Protein AF-A0AAD1TER1-F1 (afdb_monomer)

InterPro domains:
  IPR013783 Immunoglobulin-like fold [G3DSA:2.60.40.10] (16-104)
  IPR027098 Sodium channel subunit beta-1/beta-3 [PTHR10546] (24-168)
  IPR036179 Immunoglobulin-like domain superfamily [SSF48726] (24-81)

Solvent-accessible surface area (backbone atoms only — not comparable to full-atom values): 10645 Å² total; per-residue (Å²): 136,82,77,85,47,75,26,65,41,46,39,35,34,36,60,66,86,70,90,75,96,63,51,42,35,39,36,44,81,99,48,75,46,69,67,32,75,94,47,56,96,27,63,43,87,65,34,56,73,99,47,49,60,59,85,47,87,43,73,43,73,51,87,82,52,69,88,70,43,46,41,37,35,43,34,38,39,39,48,48,65,50,102,89,52,75,46,80,48,78,49,78,46,79,44,81,42,83,66,69,99,63,90,76,78,54,66,65,58,57,50,50,56,53,50,51,53,52,52,52,54,52,52,50,54,51,51,50,49,50,53,51,52,53,48,53,56,48,51,65,57,38,68,77,47,64,78,56,71,68,51,59,72,64,55,72,71,71,84,77,80,90,84,81,90,82,90,82,86,91,133

Nearest PDB structures (foldseek):
  7w9m-assembly1_B  TM=8.479E-01  e=1.776E-12  Homo sapiens
  5xsy-assembly1_B  TM=8.601E-01  e=7.547E-09  Electrophorus electricus
  7tj9-assembly1_B  TM=8.321E-01  e=4.632E-09  Homo sapiens
  4kh9-assembly2_B  TM=5.502E-01  e=1.652E+00  Legionella pneumophila subsp. pneumophila str. Philadelphia 1

Mean predicted aligned error: 14.66 Å

Structure (mmCIF, N/CA/C/O backbone):
data_AF-A0AAD1TER1-F1
#
_entry.id   AF-A0AAD1TER1-F1
#
loop_
_atom_site.group_PDB
_atom_site.id
_atom_site.type_symbol
_atom_site.label_atom_id
_atom_site.label_alt_id
_atom_site.label_comp_id
_atom_site.label_asym_id
_atom_site.label_entity_id
_atom_site.label_seq_id
_atom_site.pdbx_PDB_ins_code
_atom_site.Cartn_x
_atom_site.Cartn_y
_atom_site.Cartn_z
_atom_site.occupancy
_atom_site.B_iso_or_equiv
_atom_site.auth_seq_id
_atom_site.auth_comp_id
_atom_site.auth_asym_id
_atom_site.auth_atom_id
_atom_site.pdbx_PDB_model_num
ATOM 1 N N . MET A 1 1 ? 8.965 -4.141 33.179 1.00 30.50 1 MET A N 1
ATOM 2 C CA . MET A 1 1 ? 8.456 -5.323 32.455 1.00 30.50 1 MET A CA 1
ATOM 3 C C . MET A 1 1 ? 7.002 -4.999 32.192 1.00 30.50 1 MET A C 1
ATOM 5 O O . MET A 1 1 ? 6.191 -5.096 33.099 1.00 30.50 1 MET A O 1
ATOM 9 N N . GLU A 1 2 ? 6.762 -4.365 31.049 1.00 43.62 2 GLU A N 1
ATOM 10 C CA . GLU A 1 2 ? 5.534 -3.624 30.747 1.00 43.62 2 GLU A CA 1
ATOM 11 C C . GLU A 1 2 ? 4.525 -4.598 30.133 1.00 43.62 2 GLU A C 1
ATOM 13 O O . GLU A 1 2 ? 4.807 -5.195 29.094 1.00 43.62 2 GLU A O 1
ATOM 18 N N . SER A 1 3 ? 3.397 -4.835 30.805 1.00 37.06 3 SER A N 1
ATOM 19 C CA . SER A 1 3 ? 2.284 -5.585 30.221 1.00 37.06 3 SER A CA 1
ATOM 20 C C . SER A 1 3 ? 1.610 -4.714 29.159 1.00 37.06 3 SER A C 1
ATOM 22 O O . SER A 1 3 ? 1.328 -3.550 29.456 1.00 37.06 3 SER A O 1
ATOM 24 N N . PRO A 1 4 ? 1.334 -5.226 27.950 1.00 43.28 4 PRO A N 1
ATOM 25 C CA . PRO A 1 4 ? 0.657 -4.446 26.926 1.00 43.28 4 PRO A CA 1
ATOM 26 C C . PRO A 1 4 ? -0.771 -4.151 27.391 1.00 43.28 4 PRO A C 1
ATOM 28 O O . PRO A 1 4 ? -1.540 -5.066 27.675 1.00 43.28 4 PRO A O 1
ATOM 31 N N . GLY A 1 5 ? -1.084 -2.863 27.519 1.00 41.72 5 GLY A N 1
ATOM 32 C CA . GLY A 1 5 ? -2.439 -2.387 27.745 1.00 41.72 5 GLY A CA 1
ATOM 33 C C . GLY A 1 5 ? -3.346 -2.750 26.573 1.00 41.72 5 GLY A C 1
ATOM 34 O O . GLY A 1 5 ? -2.930 -2.738 25.413 1.00 41.72 5 GLY A O 1
ATOM 35 N N . GLU A 1 6 ? -4.582 -3.085 26.905 1.00 41.56 6 GLU A N 1
ATOM 36 C CA . GLU A 1 6 ? -5.671 -3.467 26.013 1.00 41.56 6 GLU A CA 1
ATOM 37 C C . GLU A 1 6 ? -5.939 -2.343 24.989 1.00 41.56 6 GLU A C 1
ATOM 39 O O . GLU A 1 6 ? -6.502 -1.293 25.305 1.00 41.56 6 GLU A O 1
ATOM 44 N N . CYS A 1 7 ? -5.465 -2.507 23.747 1.00 43.16 7 CYS A N 1
ATOM 45 C CA . CYS A 1 7 ? -5.599 -1.485 22.706 1.00 43.16 7 CYS A CA 1
ATOM 46 C C . CYS A 1 7 ? -6.824 -1.753 21.825 1.00 43.16 7 CYS A C 1
ATOM 48 O O . CYS A 1 7 ? -6.746 -2.394 20.779 1.00 43.16 7 CYS A O 1
ATOM 50 N N . HIS A 1 8 ? -7.961 -1.157 22.166 1.00 45.44 8 HIS A N 1
ATOM 51 C CA . HIS A 1 8 ? -9.101 -1.116 21.250 1.00 45.44 8 HIS A CA 1
ATOM 52 C C . HIS A 1 8 ? -8.782 -0.238 20.035 1.00 45.44 8 HIS A C 1
ATOM 54 O O . HIS A 1 8 ? -8.833 0.988 20.120 1.00 45.44 8 HIS A O 1
ATOM 60 N N . CYS A 1 9 ? -8.451 -0.865 18.902 1.00 48.22 9 CYS A N 1
ATOM 61 C CA . CYS A 1 9 ? -8.119 -0.179 17.655 1.00 48.22 9 CYS A CA 1
ATOM 62 C C . CYS A 1 9 ? -9.174 -0.437 16.573 1.00 48.22 9 CYS A C 1
ATOM 64 O O . CYS A 1 9 ? -8.941 -1.295 15.721 1.00 48.22 9 CYS A O 1
ATOM 66 N N . PRO A 1 10 ? -10.304 0.298 16.538 1.00 56.22 10 PRO A N 1
ATOM 67 C CA . PRO A 1 10 ? -11.250 0.181 15.438 1.00 56.22 10 PRO A CA 1
ATOM 68 C C . PRO A 1 10 ? -10.597 0.665 14.140 1.00 56.22 10 PRO A C 1
ATOM 70 O O . PRO A 1 10 ? -10.447 1.871 13.938 1.00 56.22 10 PRO A O 1
ATOM 73 N N . LEU A 1 11 ? -10.213 -0.264 13.256 1.00 57.00 11 LEU A N 1
ATOM 74 C CA . LEU A 1 11 ? -9.871 0.064 11.869 1.00 57.00 11 LEU A CA 1
ATOM 75 C C . LEU A 1 11 ? -11.157 0.452 11.157 1.00 57.00 11 LEU A C 1
ATOM 77 O O . LEU A 1 11 ? -11.994 -0.414 10.959 1.00 57.00 11 LEU A O 1
ATOM 81 N N . ILE A 1 12 ? -11.310 1.698 10.723 1.00 64.31 12 ILE A N 1
ATOM 82 C CA . ILE A 1 12 ? -12.455 2.083 9.888 1.00 64.31 12 ILE A CA 1
ATOM 83 C C . ILE A 1 12 ? -11.953 2.387 8.488 1.00 64.31 12 ILE A C 1
ATOM 85 O O . ILE A 1 12 ? -11.206 3.349 8.310 1.00 64.31 12 ILE A O 1
ATOM 89 N N . ILE A 1 13 ? -12.402 1.603 7.507 1.00 65.94 13 ILE A N 1
ATOM 90 C CA . ILE A 1 13 ? -12.144 1.845 6.083 1.00 65.94 13 ILE A CA 1
ATOM 91 C C . ILE A 1 13 ? -13.344 2.581 5.465 1.00 65.94 13 ILE A C 1
ATOM 93 O O . ILE A 1 13 ? -14.473 2.129 5.624 1.00 65.94 13 ILE A O 1
ATOM 97 N N . LYS A 1 14 ? -13.142 3.702 4.759 1.00 68.69 14 LYS A N 1
ATOM 98 C CA . LYS A 1 14 ? -14.209 4.433 4.027 1.00 68.69 14 LYS A CA 1
ATOM 99 C C . LYS A 1 14 ? -13.798 4.779 2.601 1.00 68.69 14 LYS A C 1
ATOM 101 O O . LYS A 1 14 ? -12.611 4.992 2.388 1.00 68.69 14 LYS A O 1
ATOM 106 N N . ARG A 1 15 ? -14.763 4.907 1.676 1.00 67.69 15 ARG A N 1
ATOM 107 C CA . ARG A 1 15 ? -14.548 5.356 0.286 1.00 67.69 15 ARG A CA 1
ATOM 108 C C . ARG A 1 15 ? -15.019 6.804 0.058 1.00 67.69 15 ARG A C 1
ATOM 110 O O . ARG A 1 15 ? -16.123 7.149 0.461 1.00 67.69 15 ARG A O 1
ATOM 117 N N . PHE A 1 16 ? -14.218 7.641 -0.608 1.00 60.06 16 PHE A N 1
ATOM 118 C CA . PHE A 1 16 ? -14.592 9.009 -1.035 1.00 60.06 16 PHE A CA 1
ATOM 119 C C . PHE A 1 16 ? -15.228 8.983 -2.452 1.00 60.06 16 PHE A C 1
ATOM 121 O O . PHE A 1 16 ? -14.752 8.191 -3.267 1.00 60.06 16 PHE A O 1
ATOM 128 N N . PRO A 1 17 ? -16.272 9.776 -2.806 1.00 53.59 17 PRO A N 1
ATOM 129 C CA . PRO A 1 17 ? -16.895 10.891 -2.089 1.00 53.59 17 PRO A CA 1
ATOM 130 C C . PRO A 1 17 ? -18.273 10.547 -1.477 1.00 53.59 17 PRO A C 1
ATOM 132 O O . PRO A 1 17 ? -19.123 11.428 -1.382 1.00 53.59 17 PRO A O 1
ATOM 135 N N . GLU A 1 18 ? -18.552 9.294 -1.099 1.00 58.97 18 GLU A N 1
ATOM 136 C CA . GLU A 1 18 ? -19.845 8.939 -0.484 1.00 58.97 18 GLU A CA 1
ATOM 137 C C . GLU A 1 18 ? -19.946 9.540 0.939 1.00 58.97 18 GLU A C 1
ATOM 139 O O . GLU A 1 18 ? -19.202 9.118 1.830 1.00 58.97 18 GLU A O 1
ATOM 144 N N . PRO A 1 19 ? -20.830 10.533 1.201 1.00 54.88 19 PRO A N 1
ATOM 145 C CA . PRO A 1 19 ? -20.771 11.300 2.446 1.00 54.88 19 PRO A CA 1
ATOM 146 C C . PRO A 1 19 ? -21.537 10.679 3.627 1.00 54.88 19 PRO A C 1
ATOM 148 O O . PRO A 1 19 ? -21.506 11.257 4.712 1.00 54.88 19 PRO A O 1
ATOM 151 N N . TRP A 1 20 ? -22.214 9.529 3.483 1.00 47.59 20 TRP A N 1
ATOM 152 C CA . TRP A 1 20 ? -23.150 9.056 4.516 1.00 47.59 20 TRP A CA 1
ATOM 153 C C . TRP A 1 20 ? -23.064 7.547 4.834 1.00 47.59 20 TRP A C 1
ATOM 155 O O . TRP A 1 20 ? -23.400 6.697 4.022 1.00 47.59 20 TRP A O 1
ATOM 165 N N . LEU A 1 21 ? -22.690 7.273 6.096 1.00 47.94 21 LEU A N 1
ATOM 166 C CA . LEU A 1 21 ? -23.208 6.213 6.987 1.00 47.94 21 LEU A CA 1
ATOM 167 C C . LEU A 1 21 ? -22.820 4.730 6.803 1.00 47.94 21 LEU A C 1
ATOM 169 O O . LEU A 1 21 ? -23.517 3.862 7.315 1.00 47.94 21 LEU A O 1
ATOM 173 N N . GLY A 1 22 ? -21.652 4.414 6.244 1.00 61.97 22 GLY A N 1
ATOM 174 C CA . GLY A 1 22 ? -21.072 3.072 6.398 1.00 61.97 22 GLY A CA 1
ATOM 175 C C . GLY A 1 22 ? -19.554 3.107 6.508 1.00 61.97 22 GLY A C 1
ATOM 176 O O . GLY A 1 22 ? -18.886 3.697 5.663 1.00 61.97 22 GLY A O 1
ATOM 177 N N . GLY A 1 23 ? -18.978 2.509 7.555 1.00 72.88 23 GLY A N 1
ATOM 178 C CA . GLY A 1 23 ? -17.634 1.943 7.401 1.00 72.88 23 GLY A CA 1
ATOM 179 C C . GLY A 1 23 ? -17.715 0.783 6.403 1.00 72.88 23 GLY A C 1
ATOM 180 O O . GLY A 1 23 ? -18.789 0.241 6.198 1.00 72.88 23 GLY A O 1
ATOM 181 N N . ILE A 1 24 ? -16.618 0.420 5.752 1.00 80.31 24 ILE A N 1
ATOM 182 C CA . ILE A 1 24 ? -16.528 -0.777 4.898 1.00 80.31 24 ILE A CA 1
ATOM 183 C C . ILE A 1 24 ? -16.160 -1.985 5.761 1.00 80.31 24 ILE A C 1
ATOM 185 O O . ILE A 1 24 ? -16.690 -3.081 5.596 1.00 80.31 24 ILE A O 1
ATOM 189 N N . TYR A 1 25 ? -15.254 -1.748 6.702 1.00 84.81 25 TYR A N 1
ATOM 190 C CA . TYR A 1 25 ? -14.663 -2.738 7.579 1.00 84.81 25 TYR A CA 1
ATOM 191 C C . TYR A 1 25 ? -14.427 -2.097 8.940 1.00 84.81 25 TYR A C 1
ATOM 193 O O . TYR A 1 25 ? -13.980 -0.943 8.980 1.00 84.81 25 TYR A O 1
ATOM 201 N N . ILE A 1 26 ? -14.752 -2.832 10.001 1.00 85.25 26 ILE A N 1
ATOM 202 C CA . ILE A 1 26 ? -14.428 -2.524 11.391 1.00 85.25 26 ILE A CA 1
ATOM 203 C C . ILE A 1 26 ? -13.702 -3.730 11.972 1.00 85.25 26 ILE A C 1
ATOM 205 O O . ILE A 1 26 ? -14.206 -4.842 11.914 1.00 85.25 26 ILE A O 1
ATOM 209 N N . TYR A 1 27 ? -12.521 -3.510 12.539 1.00 83.56 27 TYR A N 1
ATOM 210 C CA . TYR A 1 27 ? -11.802 -4.544 13.281 1.00 83.56 27 TYR A CA 1
ATOM 211 C C . TYR A 1 27 ? -11.710 -4.153 14.746 1.00 83.56 27 TYR A C 1
ATOM 213 O O . TYR A 1 27 ? -11.195 -3.080 15.047 1.00 83.56 27 TYR A O 1
ATOM 221 N N . ASN A 1 28 ? -12.194 -5.005 15.642 1.00 80.38 28 ASN A N 1
ATOM 222 C CA . ASN A 1 28 ? -12.071 -4.832 17.082 1.00 80.38 28 ASN A CA 1
ATOM 223 C C . ASN A 1 28 ? -11.732 -6.187 17.694 1.00 80.38 28 ASN A C 1
ATOM 225 O O . ASN A 1 28 ? -12.615 -7.030 17.817 1.00 80.38 28 ASN A O 1
ATOM 229 N N . TYR A 1 29 ? -10.461 -6.403 18.047 1.00 77.25 29 TYR A N 1
ATOM 230 C CA . TYR A 1 29 ? -9.992 -7.696 18.542 1.00 77.25 29 TYR A CA 1
ATOM 231 C C . TYR A 1 29 ? -10.928 -8.253 19.634 1.00 77.25 29 TYR A C 1
ATOM 233 O O . TYR A 1 29 ? -11.260 -7.523 20.568 1.00 77.25 29 TYR A O 1
ATOM 241 N N . PRO A 1 30 ? -11.368 -9.522 19.536 1.00 75.38 30 PRO A N 1
ATOM 242 C CA . PRO A 1 30 ? -11.005 -10.542 18.541 1.00 75.38 30 PRO A CA 1
ATOM 243 C C . PRO A 1 30 ? -11.940 -10.626 17.314 1.00 75.38 30 PRO A C 1
ATOM 245 O O . PRO A 1 30 ? -11.857 -11.591 16.558 1.00 75.38 30 PRO A O 1
ATOM 248 N N . GLN A 1 31 ? -12.856 -9.677 17.133 1.00 81.88 31 GLN A N 1
ATOM 249 C CA . GLN A 1 31 ? -13.921 -9.709 16.126 1.00 81.88 31 GLN A CA 1
ATOM 250 C C . GLN A 1 31 ? -13.662 -8.756 14.948 1.00 81.88 31 GLN A C 1
ATOM 252 O O . GLN A 1 31 ? -13.062 -7.686 15.083 1.00 81.88 31 GLN A O 1
ATOM 257 N N . ASP A 1 32 ? -14.158 -9.140 13.776 1.00 84.94 32 ASP A N 1
ATOM 258 C CA . ASP A 1 32 ? -14.156 -8.330 12.566 1.00 84.94 32 ASP A CA 1
ATOM 259 C C . ASP A 1 32 ? -15.560 -8.233 11.962 1.00 84.94 32 ASP A C 1
ATOM 261 O O . ASP A 1 32 ? -16.263 -9.227 11.806 1.00 84.94 32 ASP A O 1
ATOM 265 N N . ASP A 1 33 ? -15.957 -7.015 11.600 1.00 85.06 33 ASP A N 1
ATOM 266 C CA . ASP A 1 33 ? -17.258 -6.714 11.019 1.00 85.06 33 ASP A CA 1
ATOM 267 C C . ASP A 1 33 ? -17.088 -6.092 9.632 1.00 85.06 33 ASP A C 1
ATOM 269 O O . ASP A 1 33 ? -16.528 -5.003 9.455 1.00 85.06 33 ASP A O 1
ATOM 273 N N . ILE A 1 34 ? -17.627 -6.777 8.623 1.00 85.88 34 ILE A N 1
ATOM 274 C CA . ILE A 1 34 ? -17.731 -6.258 7.258 1.00 85.88 34 ILE A CA 1
ATOM 275 C C . ILE A 1 34 ? -19.117 -5.641 7.092 1.00 85.88 34 ILE A C 1
ATOM 277 O O . ILE A 1 34 ? -20.129 -6.340 7.054 1.00 85.88 34 ILE A O 1
ATOM 281 N N . LEU A 1 35 ? -19.146 -4.319 6.978 1.00 84.00 35 LEU A N 1
ATOM 282 C CA . LEU A 1 35 ? -20.375 -3.531 6.917 1.00 84.00 35 LEU A CA 1
ATOM 283 C C . LEU A 1 35 ? -20.891 -3.346 5.482 1.00 84.00 35 LEU A C 1
ATOM 285 O O . LEU A 1 35 ? -22.090 -3.183 5.274 1.00 84.00 35 LEU A O 1
ATOM 289 N N . ASP A 1 36 ? -19.998 -3.366 4.491 1.00 82.88 36 ASP A N 1
ATOM 290 C CA . ASP A 1 36 ? -20.352 -3.198 3.079 1.00 82.88 36 ASP A CA 1
ATOM 291 C C . ASP A 1 36 ? -20.501 -4.563 2.389 1.00 82.88 36 ASP A C 1
ATOM 293 O O . ASP A 1 36 ? -19.560 -5.359 2.310 1.00 82.88 36 ASP A O 1
ATOM 297 N N . GLU A 1 37 ? -21.688 -4.823 1.840 1.00 84.50 37 GLU A N 1
ATOM 298 C CA . GLU A 1 37 ? -22.022 -6.078 1.162 1.00 84.50 37 GLU A CA 1
ATOM 299 C C . GLU A 1 37 ? -21.115 -6.367 -0.046 1.00 84.50 37 GLU A C 1
ATOM 301 O O . GLU A 1 37 ? -20.803 -7.528 -0.318 1.00 84.50 37 GLU A O 1
ATOM 306 N N . ARG A 1 38 ? -20.587 -5.331 -0.716 1.00 81.69 38 ARG A N 1
ATOM 307 C CA . ARG A 1 38 ? -19.651 -5.479 -1.851 1.00 81.69 38 ARG A CA 1
ATOM 308 C C . ARG A 1 38 ? -18.348 -6.175 -1.457 1.00 81.69 38 ARG A C 1
ATOM 310 O O . ARG A 1 38 ? -17.681 -6.773 -2.303 1.00 81.69 38 ARG A O 1
ATOM 317 N N . PHE A 1 39 ? -17.985 -6.072 -0.183 1.00 83.19 39 PHE A N 1
ATOM 318 C CA . PHE A 1 39 ? -16.744 -6.591 0.378 1.00 83.19 39 PHE A CA 1
ATOM 319 C C . PHE A 1 39 ? -16.950 -7.836 1.250 1.00 83.19 39 PHE A C 1
ATOM 321 O O . PHE A 1 39 ? -15.973 -8.437 1.716 1.00 83.19 39 PHE A O 1
ATOM 328 N N . LYS A 1 40 ? -18.203 -8.260 1.446 1.00 86.00 40 LYS A N 1
ATOM 329 C CA . LYS A 1 40 ? -18.557 -9.429 2.250 1.00 86.00 40 LYS A CA 1
ATOM 330 C C . LYS A 1 40 ? -17.932 -10.698 1.665 1.00 86.00 40 LYS A C 1
ATOM 332 O O . LYS A 1 40 ? -18.076 -10.991 0.480 1.00 86.00 40 LYS A O 1
ATOM 337 N N . GLY A 1 41 ? -17.200 -11.435 2.502 1.00 86.06 41 GLY A N 1
ATOM 338 C CA . GLY A 1 41 ? -16.482 -12.650 2.099 1.00 86.06 41 GLY A CA 1
ATOM 339 C C . GLY A 1 41 ? -15.256 -12.414 1.207 1.00 86.06 41 GLY A C 1
ATOM 340 O O . GLY A 1 41 ? -14.727 -13.374 0.654 1.00 86.06 41 GLY A O 1
ATOM 341 N N . ARG A 1 42 ? -14.810 -11.159 1.042 1.00 88.62 42 ARG A N 1
ATOM 342 C CA . ARG A 1 42 ? -13.616 -10.809 0.253 1.00 88.62 42 ARG A CA 1
ATOM 343 C C . ARG A 1 42 ? -12.507 -10.184 1.083 1.00 88.62 42 ARG A C 1
ATOM 345 O O . ARG A 1 42 ? -11.338 -10.360 0.741 1.00 88.62 42 ARG A O 1
ATOM 352 N N . LEU A 1 43 ? -12.866 -9.440 2.126 1.00 88.31 43 LEU A N 1
ATOM 353 C CA . LEU A 1 43 ? -11.911 -8.846 3.055 1.00 88.31 43 LEU A CA 1
ATOM 354 C C . LEU A 1 43 ? -11.418 -9.885 4.054 1.00 88.31 43 LEU A C 1
ATOM 356 O O . LEU A 1 43 ? -12.210 -10.648 4.599 1.00 88.31 43 LEU A O 1
ATOM 360 N N . VAL A 1 44 ? -10.109 -9.889 4.286 1.00 88.38 44 VAL A N 1
ATOM 361 C CA . VAL A 1 44 ? -9.452 -10.762 5.259 1.00 88.38 44 VAL A CA 1
ATOM 362 C C . VAL A 1 44 ? -8.445 -9.949 6.062 1.00 88.38 44 VAL A C 1
ATOM 364 O O . VAL A 1 44 ? -7.635 -9.214 5.493 1.00 88.38 44 VAL A O 1
ATOM 367 N N . TRP A 1 45 ? -8.465 -10.102 7.383 1.00 86.88 45 TRP A N 1
ATOM 368 C CA . TRP A 1 45 ? -7.482 -9.489 8.272 1.00 86.88 45 TRP A CA 1
ATOM 369 C C . TRP A 1 45 ? -6.076 -10.085 8.086 1.00 86.88 45 TRP A C 1
ATOM 371 O O . TRP A 1 45 ? -5.884 -11.306 8.149 1.00 86.88 45 TRP A O 1
ATOM 381 N N . ASN A 1 46 ? -5.076 -9.219 7.898 1.00 88.44 46 ASN A N 1
ATOM 382 C CA . ASN A 1 46 ? -3.665 -9.602 7.765 1.00 88.44 46 ASN A CA 1
ATOM 383 C C . ASN A 1 46 ? -2.722 -8.870 8.737 1.00 88.44 46 ASN A C 1
ATOM 385 O O . ASN A 1 46 ? -1.524 -9.130 8.723 1.00 88.44 46 ASN A O 1
ATOM 389 N N . GLY A 1 47 ? -3.248 -7.978 9.579 1.00 84.19 47 GLY A N 1
ATOM 390 C CA . GLY A 1 47 ? -2.460 -7.281 10.593 1.00 84.19 47 GLY A CA 1
ATOM 391 C C . GLY A 1 47 ? -2.071 -8.169 11.778 1.00 84.19 47 GLY A C 1
ATOM 392 O O . GLY A 1 47 ? -2.113 -9.402 11.705 1.00 84.19 47 GLY A O 1
ATOM 393 N N . SER A 1 48 ? -1.724 -7.533 12.901 1.00 83.25 48 SER A N 1
ATOM 394 C CA . SER A 1 48 ? -1.345 -8.241 14.131 1.00 83.25 48 SER A CA 1
ATOM 395 C C . SER A 1 48 ? -2.422 -9.246 14.552 1.00 83.25 48 SER A C 1
ATOM 397 O O . SER A 1 48 ? -3.617 -8.935 14.546 1.00 83.25 48 SER A O 1
ATOM 399 N N . ARG A 1 49 ? -2.003 -10.467 14.897 1.00 79.31 49 ARG A N 1
ATOM 400 C CA . ARG A 1 49 ? -2.890 -11.567 15.298 1.00 79.31 49 ARG A CA 1
ATOM 401 C C . ARG A 1 49 ? -2.686 -11.888 16.770 1.00 79.31 49 ARG A C 1
ATOM 403 O O . ARG A 1 49 ? -1.557 -11.875 17.246 1.00 79.31 49 ARG A O 1
ATOM 410 N N . ASN A 1 50 ? -3.770 -12.274 17.441 1.00 78.38 50 ASN A N 1
ATOM 411 C CA . ASN A 1 50 ? -3.760 -12.779 18.819 1.00 78.38 50 ASN A CA 1
ATOM 412 C C . ASN A 1 50 ? -3.211 -11.783 19.858 1.00 78.38 50 ASN A C 1
ATOM 414 O O . ASN A 1 50 ? -2.697 -12.199 20.893 1.00 78.38 50 ASN A O 1
ATOM 418 N N . THR A 1 51 ? -3.303 -10.480 19.581 1.00 77.19 51 THR A N 1
ATOM 419 C CA . THR A 1 51 ? -2.912 -9.417 20.507 1.00 77.19 51 THR A CA 1
ATOM 420 C C . THR A 1 51 ? -3.962 -8.317 20.507 1.00 77.19 51 THR A C 1
ATOM 422 O O . THR A 1 51 ? -4.465 -7.931 19.452 1.00 77.19 51 THR A O 1
ATOM 425 N N . GLU A 1 52 ? -4.256 -7.787 21.691 1.00 73.62 52 GLU A N 1
ATOM 426 C CA . GLU A 1 52 ? -5.046 -6.561 21.830 1.00 73.62 52 GLU A CA 1
ATOM 427 C C . GLU A 1 52 ? -4.245 -5.353 21.337 1.00 73.62 52 GLU A C 1
ATOM 429 O O . GLU A 1 52 ? -4.798 -4.476 20.687 1.00 73.62 52 GLU A O 1
ATOM 434 N N . ASP A 1 53 ? -2.921 -5.332 21.537 1.00 76.75 53 ASP A N 1
ATOM 435 C CA . ASP A 1 53 ? -2.053 -4.321 20.927 1.00 76.75 53 ASP A CA 1
ATOM 436 C C . ASP A 1 53 ? -1.829 -4.581 19.427 1.00 76.75 53 ASP A C 1
ATOM 438 O O . ASP A 1 53 ? -0.978 -5.377 19.017 1.00 76.75 53 ASP A O 1
ATOM 442 N N . ILE A 1 54 ? -2.626 -3.914 18.589 1.00 75.69 54 ILE A N 1
ATOM 443 C CA . ILE A 1 54 ? -2.620 -4.067 17.127 1.00 75.69 54 ILE A CA 1
ATOM 444 C C . ILE A 1 54 ? -1.660 -3.060 16.487 1.00 75.69 54 ILE A C 1
ATOM 446 O O . ILE A 1 54 ? -2.052 -1.960 16.099 1.00 75.69 54 ILE A O 1
ATOM 450 N N . GLN A 1 55 ? -0.370 -3.371 16.389 1.00 81.94 55 GLN A N 1
ATOM 451 C CA . GLN A 1 55 ? 0.620 -2.436 15.819 1.00 81.94 55 GLN A CA 1
ATOM 452 C C . GLN A 1 55 ? 0.593 -2.375 14.287 1.00 81.94 55 GLN A C 1
ATOM 454 O O . GLN A 1 55 ? 0.676 -1.286 13.721 1.00 81.94 55 GLN A O 1
ATOM 459 N N . ASP A 1 56 ? 0.414 -3.522 13.631 1.00 83.31 56 ASP A N 1
ATOM 460 C CA . ASP A 1 56 ? 0.188 -3.605 12.189 1.00 83.31 56 ASP A CA 1
ATOM 461 C C . ASP A 1 56 ? -1.303 -3.776 11.890 1.00 83.31 56 ASP A C 1
ATOM 463 O O . ASP A 1 56 ? -1.975 -4.649 12.446 1.00 83.31 56 ASP A O 1
ATOM 467 N N . MET A 1 57 ? -1.804 -2.935 10.993 1.00 80.00 57 MET A N 1
ATOM 468 C CA . MET A 1 57 ? -3.201 -2.858 10.607 1.00 80.00 57 MET A CA 1
ATOM 469 C C . MET A 1 57 ? -3.295 -2.954 9.088 1.00 80.00 57 MET A C 1
ATOM 471 O O . MET A 1 57 ? -3.332 -1.950 8.375 1.00 80.00 57 MET A O 1
ATOM 475 N N . SER A 1 58 ? -3.319 -4.193 8.603 1.00 84.94 58 SER A N 1
ATOM 476 C CA . SER A 1 58 ? -3.391 -4.515 7.183 1.00 84.94 58 SER A CA 1
ATOM 477 C C . SER A 1 58 ? -4.578 -5.435 6.883 1.00 84.94 58 SER A C 1
ATOM 479 O O . SER A 1 58 ? -4.950 -6.307 7.671 1.00 84.94 58 SER A O 1
ATOM 481 N N . VAL A 1 59 ? -5.208 -5.213 5.728 1.00 87.19 59 VAL A N 1
ATOM 482 C CA . VAL A 1 59 ? -6.372 -5.972 5.254 1.00 87.19 59 VAL A CA 1
ATOM 483 C C . VAL A 1 59 ? -6.128 -6.377 3.809 1.00 87.19 59 VAL A C 1
ATOM 485 O O . VAL A 1 59 ? -5.626 -5.587 3.009 1.00 87.19 59 VAL A O 1
ATOM 488 N N . ILE A 1 60 ? -6.492 -7.609 3.475 1.00 89.44 60 ILE A N 1
ATOM 489 C CA . ILE A 1 60 ? -6.367 -8.175 2.136 1.00 89.44 60 ILE A CA 1
ATOM 490 C C . ILE A 1 60 ? -7.745 -8.194 1.483 1.00 89.44 60 ILE A C 1
ATOM 492 O O . ILE A 1 60 ? -8.710 -8.677 2.069 1.00 89.44 60 ILE A O 1
ATOM 496 N N . ILE A 1 61 ? -7.826 -7.703 0.246 1.00 90.19 61 ILE A N 1
ATOM 497 C CA . ILE A 1 61 ? -9.009 -7.842 -0.608 1.00 90.19 61 ILE A CA 1
ATOM 498 C C . ILE A 1 61 ? -8.760 -9.013 -1.559 1.00 90.19 61 ILE A C 1
ATOM 500 O O . ILE A 1 61 ? -7.900 -8.938 -2.437 1.00 90.19 61 ILE A O 1
ATOM 504 N N . THR A 1 62 ? -9.520 -10.092 -1.405 1.00 91.56 62 THR A N 1
ATOM 505 C CA . THR A 1 62 ? -9.500 -11.234 -2.327 1.00 91.56 62 THR A CA 1
ATOM 506 C C . THR A 1 62 ? -10.448 -11.004 -3.504 1.00 91.56 62 THR A C 1
ATOM 508 O O . THR A 1 62 ? -11.458 -10.310 -3.382 1.00 91.56 62 THR A O 1
ATOM 511 N N . ASN A 1 63 ? -10.113 -11.580 -4.665 1.00 91.00 63 ASN A N 1
ATOM 512 C CA . ASN A 1 63 ? -10.889 -11.449 -5.905 1.00 91.00 63 ASN A CA 1
ATOM 513 C C . ASN A 1 63 ? -11.175 -9.975 -6.275 1.00 91.00 63 ASN A C 1
ATOM 515 O O . ASN A 1 63 ? -12.311 -9.491 -6.246 1.00 91.00 63 ASN A O 1
ATOM 519 N N . VAL A 1 64 ? -10.100 -9.232 -6.557 1.00 89.69 64 VAL A N 1
ATOM 520 C CA . VAL A 1 64 ? -10.168 -7.796 -6.850 1.00 89.69 64 VAL A CA 1
ATOM 521 C C . VAL A 1 64 ? -10.839 -7.556 -8.207 1.00 89.69 64 VAL A C 1
ATOM 523 O O . VAL A 1 64 ? -10.433 -8.122 -9.216 1.00 89.69 64 VAL A O 1
ATOM 526 N N . SER A 1 65 ? -11.842 -6.675 -8.232 1.00 89.50 65 SER A N 1
ATOM 527 C CA . SER A 1 65 ? -12.533 -6.210 -9.437 1.00 89.50 65 SER A CA 1
ATOM 528 C C . SER A 1 65 ? -12.308 -4.713 -9.639 1.00 89.50 65 SER A C 1
ATOM 530 O O . SER A 1 65 ? -11.968 -3.996 -8.695 1.00 89.50 65 SER A O 1
ATOM 532 N N . TYR A 1 66 ? -12.553 -4.216 -10.853 1.00 88.62 66 TYR A N 1
ATOM 533 C CA . TYR A 1 66 ? -12.475 -2.789 -11.155 1.00 88.62 66 TYR A CA 1
ATOM 534 C C . TYR A 1 66 ? -13.362 -1.952 -10.241 1.00 88.62 66 TYR A C 1
ATOM 536 O O . TYR A 1 66 ? -12.964 -0.853 -9.901 1.00 88.62 66 TYR A O 1
ATOM 544 N N . SER A 1 67 ? -14.498 -2.451 -9.751 1.00 84.88 67 SER A N 1
ATOM 545 C CA . SER A 1 67 ? -15.361 -1.711 -8.810 1.00 84.88 67 SER A CA 1
ATOM 546 C C . SER A 1 67 ? -14.697 -1.388 -7.462 1.00 84.88 67 SER A C 1
ATOM 548 O O . SER A 1 67 ? -15.225 -0.583 -6.689 1.00 84.88 67 SER A O 1
ATOM 550 N N . HIS A 1 68 ? -13.547 -1.998 -7.160 1.00 84.38 68 HIS A N 1
ATOM 551 C CA . HIS A 1 68 ? -12.776 -1.731 -5.951 1.00 84.38 68 HIS A CA 1
ATOM 552 C C . HIS A 1 68 ? -11.826 -0.528 -6.081 1.00 84.38 68 HIS A C 1
ATOM 554 O O . HIS A 1 68 ? -11.226 -0.149 -5.079 1.00 84.38 68 HIS A O 1
ATOM 560 N N . HIS A 1 69 ? -11.688 0.097 -7.255 1.00 86.81 69 HIS A N 1
ATOM 561 C CA . HIS A 1 69 ? -10.908 1.333 -7.378 1.00 86.81 69 HIS A CA 1
ATOM 562 C C . HIS A 1 69 ? -11.523 2.468 -6.539 1.00 86.81 69 HIS A C 1
ATOM 564 O O . HIS A 1 69 ? -12.745 2.530 -6.367 1.00 86.81 69 HIS A O 1
ATOM 570 N N . GLY A 1 70 ? -10.682 3.355 -6.011 1.00 85.62 70 GLY A N 1
ATOM 571 C CA . GLY A 1 70 ? -11.118 4.544 -5.281 1.00 85.62 70 GLY A CA 1
ATOM 572 C C . GLY A 1 70 ? -10.173 4.960 -4.158 1.00 85.62 70 GLY A C 1
ATOM 573 O O . GLY A 1 70 ? -9.147 4.328 -3.907 1.00 85.62 70 GLY A O 1
ATOM 574 N N . ASP A 1 71 ? -10.554 6.031 -3.469 1.00 85.31 71 ASP A N 1
ATOM 575 C CA . ASP A 1 71 ? -9.841 6.554 -2.307 1.00 85.31 71 ASP A CA 1
ATOM 576 C C . ASP A 1 71 ? -10.357 5.923 -1.024 1.00 85.31 71 ASP A C 1
ATOM 578 O O . ASP A 1 71 ? -11.538 6.045 -0.700 1.00 85.31 71 ASP A O 1
ATOM 582 N N . TYR A 1 72 ? -9.458 5.290 -0.284 1.00 84.88 72 TYR A N 1
ATOM 583 C CA . TYR A 1 72 ? -9.714 4.646 0.988 1.00 84.88 72 TYR A CA 1
ATOM 584 C C . TYR A 1 72 ? -9.144 5.470 2.136 1.00 84.88 72 TYR A C 1
ATOM 586 O O . TYR A 1 72 ? -8.026 5.979 2.076 1.00 84.88 72 TYR A O 1
ATOM 594 N N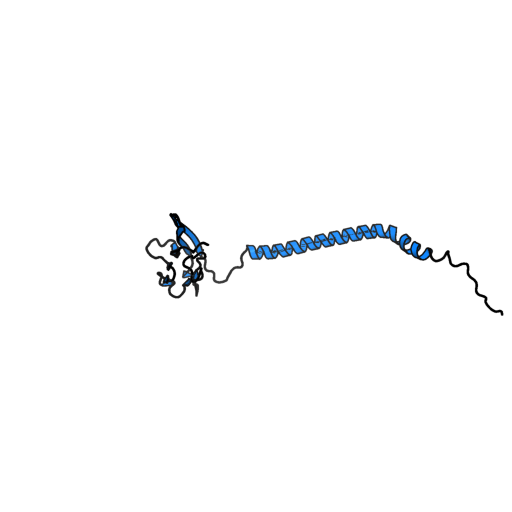 . ILE A 1 73 ? -9.903 5.570 3.219 1.00 84.00 73 ILE A N 1
ATOM 595 C CA . ILE A 1 73 ? -9.457 6.214 4.453 1.00 84.00 73 ILE A CA 1
ATOM 596 C C . ILE A 1 73 ? -9.422 5.160 5.536 1.00 84.00 73 ILE A C 1
ATOM 598 O O . ILE A 1 73 ? -10.460 4.581 5.832 1.00 84.00 73 ILE A O 1
ATOM 602 N N . CYS A 1 74 ? -8.252 4.958 6.129 1.00 84.50 74 CYS A N 1
ATOM 603 C CA . CYS A 1 74 ? -8.055 4.167 7.331 1.00 84.50 74 CYS A CA 1
ATOM 604 C C . CYS A 1 74 ? -8.037 5.115 8.533 1.00 84.50 74 CYS A C 1
ATOM 606 O O . CYS A 1 74 ? -7.213 6.033 8.594 1.00 84.50 74 CYS A O 1
ATOM 608 N N . LYS A 1 75 ? -8.956 4.916 9.478 1.00 83.69 75 LYS A N 1
ATOM 609 C CA . LYS A 1 75 ? -8.922 5.588 10.780 1.00 83.69 75 LYS A CA 1
ATOM 610 C C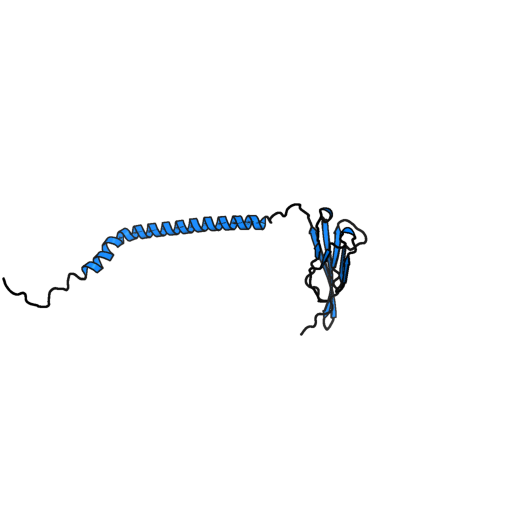 . LYS A 1 75 ? -8.561 4.580 11.850 1.00 83.69 75 LYS A C 1
ATOM 612 O O . LYS A 1 75 ? -9.174 3.520 11.903 1.00 83.69 75 LYS A O 1
ATOM 617 N N . VAL A 1 76 ? -7.610 4.960 12.690 1.00 83.38 76 VAL A N 1
ATOM 618 C CA . VAL A 1 76 ? -7.167 4.200 13.853 1.00 83.38 76 VAL A CA 1
ATOM 619 C C . VAL A 1 76 ? -7.386 5.074 15.071 1.00 83.38 76 VAL A C 1
ATOM 621 O O . VAL A 1 76 ? -6.890 6.199 15.125 1.00 83.38 76 VAL A O 1
ATOM 624 N N . ASN A 1 77 ? -8.135 4.567 16.036 1.00 83.12 77 ASN A N 1
ATOM 625 C CA . ASN A 1 77 ? -8.262 5.179 17.350 1.00 83.12 77 ASN A CA 1
ATOM 626 C C . ASN A 1 77 ? -7.549 4.261 18.339 1.00 83.12 77 ASN A C 1
ATOM 628 O O . ASN A 1 77 ? -7.871 3.083 18.353 1.00 83.12 77 ASN A O 1
ATOM 632 N N . ARG A 1 78 ? -6.567 4.746 19.097 1.00 80.56 78 ARG A N 1
ATOM 633 C CA . ARG A 1 78 ? -5.866 3.940 20.107 1.00 80.56 78 ARG A CA 1
ATOM 634 C C . ARG A 1 78 ? -5.938 4.655 21.441 1.00 80.56 78 ARG A C 1
ATOM 636 O O . ARG A 1 78 ? -5.713 5.863 21.505 1.00 80.56 78 ARG A O 1
ATOM 643 N N . THR A 1 79 ? -6.172 3.897 22.498 1.00 82.50 79 THR A N 1
ATOM 644 C CA . THR A 1 79 ? -6.009 4.373 23.870 1.00 82.50 79 THR A CA 1
ATOM 645 C C . THR A 1 79 ? -4.777 3.699 24.450 1.00 82.50 79 THR A C 1
ATOM 647 O O . THR A 1 79 ? -4.707 2.478 24.513 1.00 82.50 79 THR A O 1
ATOM 650 N N . LEU A 1 80 ? -3.783 4.501 24.811 1.00 82.06 80 LEU A N 1
ATOM 651 C CA . LEU A 1 80 ? -2.556 4.062 25.457 1.00 82.06 80 LEU A CA 1
ATOM 652 C C . LEU A 1 80 ? -2.738 4.223 26.964 1.00 82.06 80 LEU A C 1
ATOM 654 O O . LEU A 1 80 ? -2.847 5.342 27.467 1.00 82.06 80 LEU A O 1
ATOM 658 N N . THR A 1 81 ? -2.792 3.106 27.676 1.00 82.00 81 THR A N 1
ATOM 659 C CA . THR A 1 81 ? -2.901 3.078 29.135 1.00 82.00 81 THR A CA 1
ATOM 660 C C . THR A 1 81 ? -1.500 3.034 29.743 1.00 82.00 81 THR A C 1
ATOM 662 O O . THR A 1 81 ? -0.809 2.020 29.638 1.00 82.00 81 THR A O 1
ATOM 665 N N . PHE A 1 82 ? -1.072 4.121 30.381 1.00 82.06 82 PHE A N 1
ATOM 666 C CA . PHE A 1 82 ? 0.140 4.148 31.201 1.00 82.06 82 PHE A CA 1
ATOM 667 C C . PHE A 1 82 ? -0.235 4.014 32.681 1.00 82.06 82 PHE A C 1
ATOM 669 O O . PHE A 1 82 ? -1.356 4.320 33.078 1.00 82.06 82 PHE A O 1
ATOM 676 N N . ASN A 1 83 ? 0.723 3.637 33.534 1.00 83.81 83 ASN A N 1
ATOM 677 C CA . ASN A 1 83 ? 0.480 3.443 34.974 1.00 83.81 83 ASN A CA 1
ATOM 678 C C . ASN A 1 83 ? -0.117 4.671 35.693 1.00 83.81 83 ASN A C 1
ATOM 680 O O . ASN A 1 83 ? -0.710 4.527 36.756 1.00 83.81 83 ASN A O 1
ATOM 684 N N . SER A 1 84 ? 0.086 5.880 35.159 1.00 85.75 84 SER A N 1
ATOM 685 C CA . SER A 1 84 ? -0.328 7.139 35.790 1.00 85.75 84 SER A CA 1
ATOM 686 C C . SER A 1 84 ? -1.407 7.912 35.031 1.00 85.75 84 SER A C 1
ATOM 688 O O . SER A 1 84 ? -1.978 8.840 35.599 1.00 85.75 84 SER A O 1
ATOM 690 N N . HIS A 1 85 ? -1.661 7.588 33.763 1.00 83.56 85 HIS A N 1
ATOM 691 C CA . HIS A 1 85 ? -2.609 8.309 32.915 1.00 83.56 85 HIS A CA 1
ATOM 692 C C . HIS A 1 85 ? -2.944 7.513 31.653 1.00 83.56 85 HIS A C 1
ATOM 694 O O . HIS A 1 85 ? -2.159 6.690 31.185 1.00 83.56 85 HIS A O 1
ATOM 700 N N . GLU A 1 86 ? -4.093 7.820 31.065 1.00 86.38 86 GLU A N 1
ATOM 701 C CA . GLU A 1 86 ? -4.507 7.295 29.769 1.00 86.38 86 GLU A CA 1
ATOM 702 C C . GLU A 1 86 ? -4.374 8.378 28.700 1.00 86.38 86 GLU A C 1
ATOM 704 O O . GLU A 1 86 ? -4.712 9.543 28.928 1.00 86.38 86 GLU A O 1
ATOM 709 N N . TYR A 1 87 ? -3.882 7.998 27.523 1.00 84.38 87 TYR A N 1
ATOM 710 C CA . TYR A 1 87 ? -3.738 8.895 26.384 1.00 84.38 87 TYR A CA 1
ATOM 711 C C . TYR A 1 87 ? -4.456 8.334 25.161 1.00 84.38 87 TYR A C 1
ATOM 713 O O . TYR A 1 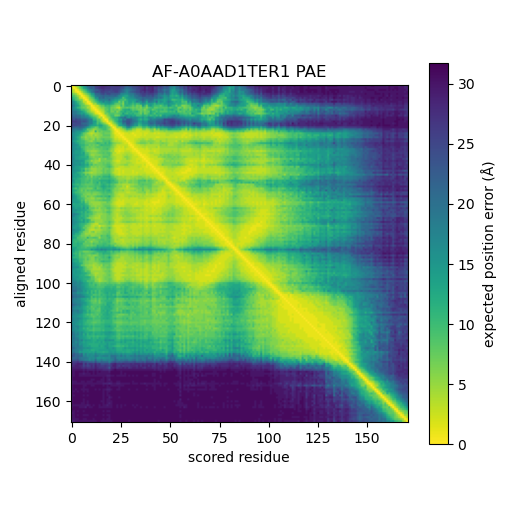87 ? -4.130 7.252 24.679 1.00 84.38 87 TYR A O 1
ATOM 721 N N . ASN A 1 88 ? -5.414 9.086 24.623 1.00 86.06 88 ASN A N 1
ATOM 722 C CA . ASN A 1 88 ? -6.101 8.719 23.391 1.00 86.06 88 ASN A CA 1
ATOM 723 C C . ASN A 1 88 ? -5.437 9.392 22.181 1.00 86.06 88 ASN A C 1
ATOM 725 O O . ASN A 1 88 ? -5.202 10.602 22.180 1.00 86.06 88 ASN A O 1
ATOM 729 N N . THR A 1 89 ? -5.152 8.610 21.142 1.00 83.19 89 THR A N 1
ATOM 730 C CA . THR A 1 89 ? -4.593 9.092 19.878 1.00 83.19 89 THR A CA 1
ATOM 731 C C . THR A 1 89 ? -5.422 8.613 18.694 1.00 83.19 89 THR A C 1
ATOM 733 O O . THR A 1 89 ? -5.814 7.448 18.605 1.00 83.19 89 THR A O 1
ATOM 736 N N . ASN A 1 90 ? -5.669 9.518 17.749 1.00 85.31 90 ASN A N 1
ATOM 737 C CA . ASN A 1 90 ? -6.394 9.243 16.520 1.00 85.31 90 ASN A CA 1
ATOM 738 C C . ASN A 1 90 ? -5.505 9.492 15.294 1.00 85.31 90 ASN A C 1
ATOM 740 O O . ASN A 1 90 ? -5.050 10.599 15.019 1.00 85.31 90 ASN A O 1
ATOM 744 N N . VAL A 1 91 ? -5.280 8.448 14.505 1.00 84.44 91 VAL A N 1
ATOM 745 C CA . VAL A 1 91 ? -4.466 8.519 13.289 1.00 84.44 91 VAL A CA 1
ATOM 746 C C . VAL A 1 91 ? -5.354 8.248 12.088 1.00 84.44 91 VAL A C 1
ATOM 748 O O . VAL A 1 91 ? -6.091 7.267 12.047 1.00 84.44 91 VAL A O 1
ATOM 751 N N . THR A 1 92 ? -5.282 9.124 11.089 1.00 85.62 92 THR A N 1
ATOM 752 C CA . THR A 1 92 ? -5.973 8.940 9.809 1.00 85.62 92 THR A CA 1
ATOM 753 C C . THR A 1 92 ? -4.946 8.787 8.694 1.00 85.62 92 THR A C 1
ATOM 755 O O . THR A 1 92 ? -4.009 9.581 8.591 1.00 85.62 92 THR A O 1
ATOM 758 N N . LYS A 1 93 ? -5.115 7.764 7.857 1.00 86.12 93 LYS A N 1
ATOM 759 C CA . LYS A 1 93 ? -4.292 7.495 6.676 1.00 86.12 93 LYS A CA 1
ATOM 760 C C . LYS A 1 93 ? -5.174 7.453 5.437 1.00 86.12 93 LYS A C 1
ATOM 762 O O . LYS A 1 93 ? -6.248 6.859 5.456 1.00 86.12 93 LYS A O 1
ATOM 767 N N . PHE A 1 94 ? -4.697 8.076 4.368 1.00 85.62 94 PHE A N 1
ATOM 768 C CA . PHE A 1 94 ? -5.358 8.112 3.069 1.00 85.62 94 PHE A CA 1
ATOM 769 C C . PHE A 1 94 ? -4.609 7.183 2.113 1.00 85.62 94 PHE A C 1
ATOM 771 O O . PHE A 1 94 ? -3.382 7.240 2.040 1.00 85.62 94 PHE A O 1
ATOM 778 N N . ILE A 1 95 ? -5.341 6.321 1.414 1.00 86.88 95 ILE A N 1
ATOM 779 C CA . ILE A 1 95 ? -4.810 5.325 0.486 1.00 86.88 95 ILE A CA 1
ATOM 780 C C . ILE A 1 95 ? -5.583 5.437 -0.825 1.00 86.88 95 ILE A C 1
ATOM 782 O O . ILE A 1 95 ? -6.774 5.153 -0.868 1.00 86.88 95 ILE A O 1
ATOM 786 N N . HIS A 1 96 ? -4.904 5.806 -1.904 1.00 87.56 96 HIS A N 1
ATOM 787 C CA . HIS A 1 96 ? -5.492 5.791 -3.238 1.00 87.56 96 HIS A CA 1
ATOM 788 C C . HIS A 1 96 ? -5.271 4.418 -3.883 1.00 87.56 96 HIS A C 1
ATOM 790 O O . HIS A 1 96 ? -4.127 4.021 -4.113 1.00 87.56 96 HIS A O 1
ATOM 796 N N . LEU A 1 97 ? -6.347 3.683 -4.173 1.00 88.38 97 LEU A N 1
ATOM 797 C CA . LEU A 1 97 ? -6.276 2.362 -4.796 1.00 88.38 97 LEU A CA 1
ATOM 798 C C . LEU A 1 97 ? -6.727 2.436 -6.256 1.00 88.38 97 LEU A C 1
ATOM 800 O O . LEU A 1 97 ? -7.900 2.662 -6.557 1.00 88.38 97 LEU A O 1
ATOM 804 N N . THR A 1 98 ? -5.800 2.157 -7.167 1.00 89.75 98 THR A N 1
ATOM 805 C CA . THR A 1 98 ? -6.088 1.978 -8.594 1.00 89.75 98 THR A CA 1
ATOM 806 C C . THR A 1 98 ? -6.010 0.497 -8.955 1.00 89.75 98 THR A C 1
ATOM 808 O O . THR A 1 98 ? -5.037 -0.178 -8.623 1.00 89.75 98 THR A O 1
ATOM 811 N N . VAL A 1 99 ? -7.024 -0.012 -9.656 1.00 90.44 99 VAL A N 1
ATOM 812 C CA . VAL A 1 99 ? -7.069 -1.403 -10.129 1.00 90.44 99 VAL A CA 1
ATOM 813 C C . VAL A 1 99 ? -6.705 -1.441 -11.612 1.00 90.44 99 VAL A C 1
ATOM 815 O O . VAL A 1 99 ? -7.363 -0.802 -12.431 1.00 90.44 99 VAL A O 1
ATOM 818 N N . VAL A 1 100 ? -5.664 -2.200 -11.960 1.00 91.75 100 VAL A N 1
ATOM 819 C CA . VAL A 1 100 ? -5.171 -2.374 -13.337 1.00 91.75 100 VAL A CA 1
ATOM 820 C C . VAL A 1 100 ? -5.266 -3.837 -13.771 1.00 91.75 100 VAL A C 1
ATOM 822 O O . VAL A 1 100 ? -5.140 -4.739 -12.950 1.00 91.75 100 VAL A O 1
ATOM 825 N N . ALA A 1 101 ? -5.468 -4.080 -15.072 1.00 89.75 101 ALA A N 1
ATOM 826 C CA . ALA 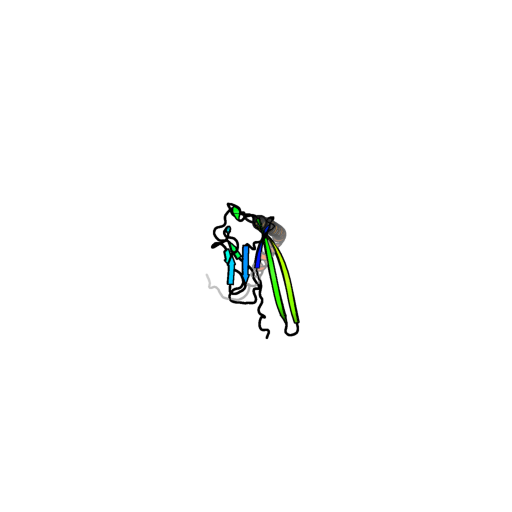A 1 101 ? -5.599 -5.437 -15.628 1.00 89.75 101 ALA A CA 1
ATOM 827 C C . ALA A 1 101 ? -4.314 -6.267 -15.483 1.00 89.75 101 ALA A C 1
ATOM 829 O O . ALA A 1 101 ? -4.344 -7.483 -15.320 1.00 89.75 101 ALA A O 1
ATOM 830 N N . LYS A 1 102 ? -3.172 -5.587 -15.600 1.00 89.12 102 LYS A N 1
ATOM 831 C CA . LYS A 1 102 ? -1.838 -6.172 -15.578 1.00 89.12 102 LYS A CA 1
ATOM 832 C C . LYS A 1 102 ? -0.975 -5.341 -14.645 1.00 89.12 102 LYS A C 1
ATOM 834 O O . LYS A 1 102 ? -0.971 -4.116 -14.748 1.00 89.12 102 LYS A O 1
ATOM 839 N N . ALA A 1 103 ? -0.255 -6.009 -13.749 1.00 86.38 103 ALA A N 1
ATOM 840 C CA . ALA A 1 103 ? 0.684 -5.349 -12.857 1.00 86.38 103 ALA A CA 1
ATOM 841 C C . ALA A 1 103 ? 1.768 -4.644 -13.684 1.00 86.38 103 ALA A C 1
ATOM 843 O O . ALA A 1 103 ? 2.482 -5.281 -14.463 1.00 86.38 103 ALA A O 1
ATOM 844 N N . ASN A 1 104 ? 1.867 -3.326 -13.518 1.00 85.50 104 ASN A N 1
ATOM 845 C CA . ASN A 1 104 ? 2.962 -2.550 -14.077 1.00 85.50 104 ASN A CA 1
ATOM 846 C C . ASN A 1 104 ? 4.152 -2.645 -13.126 1.00 85.50 104 ASN A C 1
ATOM 848 O O . ASN A 1 104 ? 3.994 -2.533 -11.910 1.00 85.50 104 ASN A O 1
ATOM 852 N N . ARG A 1 105 ? 5.341 -2.873 -13.681 1.00 87.06 10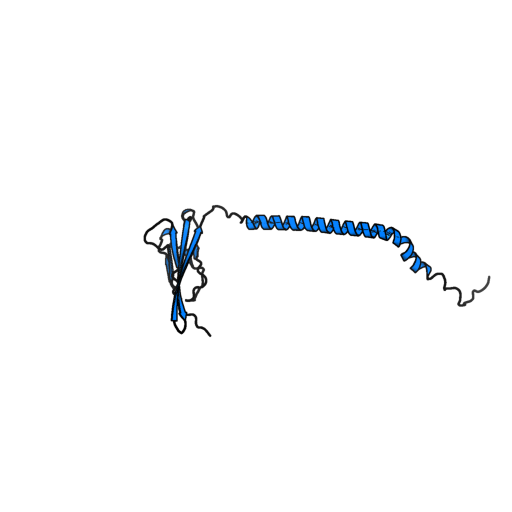5 ARG A N 1
ATOM 853 C CA . ARG A 1 105 ? 6.580 -2.846 -12.904 1.00 87.06 105 ARG A CA 1
ATOM 854 C C . ARG A 1 105 ? 6.873 -1.395 -12.524 1.00 87.06 105 ARG A C 1
ATOM 856 O O . ARG A 1 105 ? 6.690 -0.503 -13.350 1.00 87.06 105 ARG A O 1
ATOM 863 N N . ASP A 1 106 ? 7.288 -1.176 -11.280 1.00 88.94 106 ASP A N 1
ATOM 864 C CA . ASP A 1 106 ? 7.587 0.164 -10.781 1.00 88.94 106 ASP A CA 1
ATOM 865 C C . ASP A 1 106 ? 8.678 0.821 -11.640 1.00 88.94 106 ASP A C 1
ATOM 867 O O . ASP A 1 106 ? 9.694 0.193 -11.963 1.00 88.94 106 ASP A O 1
ATOM 871 N N . ILE A 1 107 ? 8.466 2.085 -12.010 1.00 91.19 107 ILE A N 1
ATOM 872 C CA . ILE A 1 107 ? 9.414 2.856 -12.816 1.00 91.19 107 ILE A CA 1
ATOM 873 C C . ILE A 1 107 ? 10.768 2.944 -12.112 1.00 91.19 107 ILE A C 1
ATOM 875 O O . ILE A 1 107 ? 11.800 2.864 -12.774 1.00 91.19 107 ILE A O 1
ATOM 879 N N . ALA A 1 108 ? 10.775 3.016 -10.776 1.00 92.12 108 ALA A N 1
ATOM 880 C CA . ALA A 1 108 ? 12.003 3.033 -9.994 1.00 92.12 108 ALA A CA 1
ATOM 881 C C . ALA A 1 108 ? 12.770 1.711 -10.133 1.00 92.12 108 ALA A C 1
ATOM 883 O O . ALA A 1 108 ? 13.984 1.725 -10.325 1.00 92.12 108 ALA A O 1
ATOM 884 N N . SER A 1 109 ? 12.066 0.573 -10.129 1.00 94.06 109 SER A N 1
ATOM 885 C CA . SER A 1 109 ? 12.676 -0.743 -10.349 1.00 94.06 109 SER A CA 1
ATOM 886 C C . SER A 1 109 ? 13.298 -0.838 -11.744 1.00 94.06 109 SER A C 1
ATOM 888 O O . SER A 1 109 ? 14.467 -1.202 -11.855 1.00 94.06 109 SER A O 1
ATOM 890 N N . ILE A 1 110 ? 12.569 -0.435 -12.789 1.00 94.31 110 ILE A N 1
ATOM 891 C CA . ILE A 1 110 ? 13.069 -0.457 -14.175 1.00 94.31 110 ILE A CA 1
ATOM 892 C C . ILE A 1 110 ? 14.310 0.435 -14.324 1.00 94.31 110 ILE A C 1
ATOM 894 O O . ILE A 1 110 ? 15.320 0.011 -14.885 1.00 94.31 110 ILE A O 1
ATOM 898 N N . VAL A 1 111 ? 14.258 1.663 -13.801 1.00 94.94 111 VAL A N 1
ATOM 899 C CA . VAL A 1 111 ? 15.382 2.606 -13.886 1.00 94.94 111 VAL A CA 1
ATOM 900 C C . VAL A 1 111 ? 16.582 2.089 -13.099 1.00 94.94 111 VAL A C 1
ATOM 902 O O . VAL A 1 111 ? 17.697 2.142 -13.608 1.00 94.94 111 VAL A O 1
ATOM 905 N N . SER A 1 112 ? 16.374 1.555 -11.892 1.00 96.12 112 SER A N 1
ATOM 906 C CA . SER A 1 112 ? 17.466 1.030 -11.063 1.00 96.12 112 SER A CA 1
ATOM 907 C C . SER A 1 112 ? 18.201 -0.138 -11.729 1.00 96.12 112 SER A C 1
ATOM 909 O O . SER A 1 112 ? 19.428 -0.196 -11.682 1.00 96.12 112 SER A O 1
ATOM 911 N N . GLU A 1 113 ? 17.474 -1.011 -12.427 1.00 94.81 113 GLU A N 1
ATOM 912 C CA . GLU A 1 113 ? 18.039 -2.117 -13.200 1.00 94.81 113 GLU A CA 1
ATOM 913 C C . GLU A 1 113 ? 18.908 -1.611 -14.361 1.00 94.81 113 GLU A C 1
ATOM 915 O O . GLU A 1 113 ? 20.057 -2.027 -14.504 1.00 94.81 113 GLU A O 1
ATOM 920 N N . ILE A 1 114 ? 18.412 -0.646 -15.142 1.00 96.69 114 ILE A N 1
ATOM 921 C CA . ILE A 1 114 ? 19.174 -0.045 -16.249 1.00 96.69 114 ILE A CA 1
ATOM 922 C C . ILE A 1 114 ? 20.413 0.693 -15.724 1.00 96.69 114 ILE A C 1
ATOM 924 O O . ILE A 1 114 ? 21.514 0.503 -16.243 1.00 96.69 114 ILE A O 1
ATOM 928 N N . MET A 1 115 ? 20.249 1.513 -14.683 1.00 96.12 115 MET A N 1
ATOM 929 C CA . MET A 1 115 ? 21.341 2.284 -14.085 1.00 96.12 115 MET A CA 1
ATOM 930 C C . MET A 1 115 ? 22.449 1.377 -13.550 1.00 96.12 115 MET A C 1
ATOM 932 O O . MET A 1 115 ? 23.625 1.688 -13.738 1.00 96.12 115 MET A O 1
ATOM 936 N N . MET A 1 116 ? 22.099 0.236 -12.951 1.00 97.00 116 MET A N 1
ATOM 937 C CA . MET A 1 116 ? 23.073 -0.765 -12.519 1.00 97.00 116 MET A CA 1
ATOM 938 C C . MET A 1 116 ? 23.943 -1.240 -13.695 1.00 97.00 116 MET A C 1
ATOM 940 O O . MET A 1 116 ? 25.169 -1.207 -13.592 1.00 97.00 116 MET A O 1
ATOM 944 N N . TYR A 1 117 ? 23.342 -1.621 -14.829 1.00 97.88 117 TYR A N 1
ATOM 945 C CA . TYR A 1 117 ? 24.102 -2.067 -16.004 1.00 97.88 117 TYR A CA 1
ATOM 946 C C . TYR A 1 117 ? 24.984 -0.964 -16.597 1.00 97.88 117 TYR A C 1
ATOM 948 O O . TYR A 1 117 ? 26.140 -1.223 -16.934 1.00 97.88 117 TYR A O 1
ATOM 956 N N . VAL A 1 118 ? 24.476 0.267 -16.690 1.00 98.12 118 VAL A N 1
ATOM 957 C CA . VAL A 1 118 ? 25.246 1.408 -17.215 1.00 98.12 118 VAL A CA 1
ATOM 958 C C . VAL A 1 118 ? 26.477 1.675 -16.351 1.00 98.12 118 VAL A C 1
ATOM 960 O O . VAL A 1 118 ? 27.579 1.805 -16.883 1.00 98.12 118 VAL A O 1
ATOM 963 N N . LEU A 1 119 ? 26.314 1.701 -15.026 1.00 97.50 119 LEU A N 1
ATOM 964 C CA . LEU A 1 119 ? 27.430 1.908 -14.104 1.00 97.50 119 LEU A CA 1
ATOM 965 C C . LEU A 1 119 ? 28.472 0.793 -14.221 1.00 97.50 119 LEU A C 1
ATOM 967 O O . LEU A 1 119 ? 29.663 1.086 -14.281 1.00 97.50 119 LEU A O 1
ATOM 971 N N . ILE A 1 120 ? 28.044 -0.468 -14.326 1.00 97.94 120 ILE A N 1
ATOM 972 C CA . ILE A 1 120 ? 28.961 -1.601 -14.514 1.00 97.94 120 ILE A CA 1
ATOM 973 C C . ILE A 1 120 ? 29.769 -1.442 -15.809 1.00 97.94 120 ILE A C 1
ATOM 975 O O . ILE A 1 120 ? 30.993 -1.566 -15.789 1.00 97.94 120 ILE A O 1
ATOM 979 N N . VAL A 1 121 ? 29.121 -1.140 -16.935 1.00 98.19 121 VAL A N 1
ATOM 980 C CA . VAL A 1 121 ? 29.804 -1.006 -18.234 1.00 98.19 121 VAL A CA 1
ATOM 981 C C . VAL A 1 121 ? 30.777 0.175 -18.237 1.00 98.19 121 VAL A C 1
ATOM 983 O O . VAL A 1 121 ? 31.914 0.039 -18.679 1.00 98.19 121 VAL A O 1
ATOM 986 N N . VAL A 1 122 ? 30.374 1.326 -17.700 1.00 97.88 122 VAL A N 1
ATOM 987 C CA . VAL A 1 122 ? 31.243 2.510 -17.651 1.00 97.88 122 VAL A CA 1
ATOM 988 C C . VAL A 1 122 ? 32.454 2.266 -16.751 1.00 97.88 122 VAL A C 1
ATOM 990 O O . VAL A 1 122 ? 33.581 2.541 -17.160 1.00 97.88 122 VAL A O 1
ATOM 993 N N . LEU A 1 123 ? 32.246 1.705 -15.555 1.00 96.81 123 LEU A N 1
ATOM 994 C CA . LEU A 1 123 ? 33.337 1.415 -14.622 1.00 96.81 123 LEU A CA 1
ATOM 995 C C . LEU A 1 123 ? 34.285 0.342 -15.164 1.00 96.81 123 LEU A C 1
ATOM 997 O O . LEU A 1 123 ? 35.495 0.464 -15.005 1.00 96.81 123 LEU A O 1
ATOM 1001 N N . THR A 1 124 ? 33.769 -0.687 -15.838 1.00 97.06 124 THR A N 1
ATOM 1002 C CA . THR A 1 124 ? 34.619 -1.722 -16.449 1.00 97.06 124 THR A CA 1
ATOM 1003 C C . THR A 1 124 ? 35.454 -1.166 -17.597 1.00 97.06 124 THR A C 1
ATOM 1005 O O . THR A 1 124 ? 36.658 -1.410 -17.621 1.00 97.06 124 THR A O 1
ATOM 1008 N N . ILE A 1 125 ? 34.873 -0.367 -18.500 1.00 97.81 125 ILE A N 1
ATOM 1009 C CA . ILE A 1 125 ? 35.630 0.305 -19.570 1.00 97.81 125 ILE A C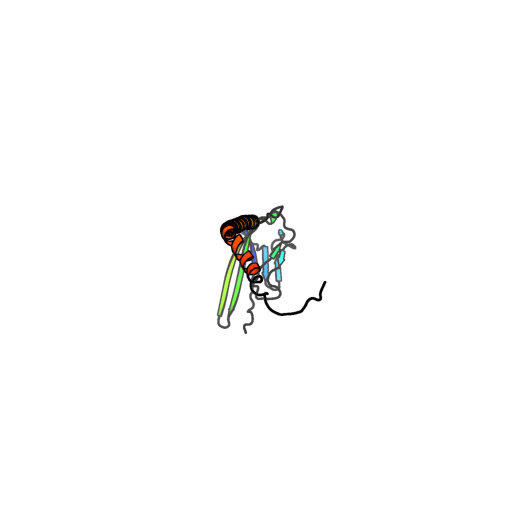A 1
ATOM 1010 C C . ILE A 1 125 ? 36.702 1.223 -18.977 1.00 97.81 125 ILE A C 1
ATOM 1012 O O . ILE A 1 125 ? 37.842 1.205 -19.439 1.00 97.81 125 ILE A O 1
ATOM 1016 N N . TRP A 1 126 ? 36.362 1.984 -17.936 1.00 97.25 126 TRP A N 1
ATOM 1017 C CA . TRP A 1 126 ? 37.310 2.846 -17.235 1.00 97.25 126 TRP A CA 1
ATOM 1018 C C . TRP A 1 126 ? 38.486 2.055 -16.650 1.00 97.25 126 TRP A C 1
ATOM 1020 O O . TRP A 1 126 ? 39.642 2.386 -16.904 1.00 97.25 126 TRP A O 1
ATOM 1030 N N . LEU A 1 127 ? 38.210 0.970 -15.917 1.00 96.25 127 LEU A N 1
ATOM 1031 C CA . LEU A 1 127 ? 39.257 0.116 -15.353 1.00 96.25 127 LEU A CA 1
ATOM 1032 C C . LEU A 1 127 ? 40.123 -0.522 -16.440 1.00 96.25 127 LEU A C 1
ATOM 1034 O O . LEU A 1 127 ? 41.340 -0.573 -16.297 1.00 96.25 127 LEU A O 1
ATOM 1038 N N . VAL A 1 128 ? 39.528 -0.980 -17.542 1.00 96.94 128 VAL A N 1
ATOM 1039 C CA . VAL A 1 128 ? 40.284 -1.537 -18.672 1.00 96.94 128 VAL A CA 1
ATOM 1040 C C . VAL A 1 128 ? 41.181 -0.474 -19.308 1.00 96.94 128 VAL A C 1
ATOM 1042 O O . VAL A 1 128 ? 42.334 -0.768 -19.622 1.00 96.94 128 VAL A O 1
ATOM 1045 N N . ALA A 1 129 ? 40.700 0.762 -19.456 1.00 96.31 129 ALA A N 1
ATOM 1046 C CA . ALA A 1 129 ? 41.508 1.868 -19.961 1.00 96.31 129 ALA A CA 1
ATOM 1047 C C . ALA A 1 129 ? 42.714 2.154 -19.051 1.00 96.31 129 ALA A C 1
ATOM 1049 O O . ALA A 1 129 ? 43.830 2.268 -19.555 1.00 96.31 129 ALA A O 1
ATOM 1050 N N . GLU A 1 130 ? 42.520 2.183 -17.730 1.00 95.81 130 GLU A N 1
ATOM 1051 C CA . GLU A 1 130 ? 43.602 2.336 -16.744 1.00 95.81 130 GLU A CA 1
ATOM 1052 C C . GLU A 1 130 ? 44.594 1.164 -16.781 1.00 95.81 130 GLU A C 1
ATOM 1054 O O . GLU A 1 130 ? 45.808 1.376 -16.765 1.00 95.81 130 GLU A O 1
ATOM 1059 N N . MET A 1 131 ? 44.103 -0.073 -16.912 1.00 92.81 131 MET A N 1
ATOM 1060 C CA . MET A 1 131 ? 44.955 -1.260 -17.046 1.00 92.81 131 MET A CA 1
ATOM 1061 C C . MET A 1 131 ? 45.813 -1.198 -18.314 1.00 92.81 131 MET A C 1
ATOM 1063 O O . MET A 1 131 ? 47.012 -1.463 -18.251 1.00 92.81 131 MET A O 1
ATOM 1067 N N . ILE A 1 132 ? 45.238 -0.804 -19.456 1.00 94.81 132 ILE A N 1
ATOM 1068 C CA . ILE A 1 132 ? 45.975 -0.631 -20.720 1.00 94.81 132 ILE A CA 1
ATOM 1069 C C . ILE A 1 132 ? 46.964 0.534 -20.617 1.00 94.81 132 ILE A C 1
ATOM 1071 O O . ILE A 1 132 ? 48.098 0.423 -21.085 1.00 94.81 132 ILE A O 1
ATOM 1075 N N . TYR A 1 133 ? 46.555 1.648 -20.012 1.00 92.75 133 TYR A N 1
ATOM 1076 C CA . TYR A 1 133 ? 47.400 2.825 -19.837 1.00 92.75 133 TYR A CA 1
ATOM 1077 C C . TYR A 1 133 ? 48.626 2.510 -18.973 1.00 92.75 133 TYR A C 1
ATOM 1079 O O . TYR A 1 133 ? 49.760 2.749 -19.399 1.00 92.75 133 TYR A O 1
ATOM 1087 N N . CYS A 1 134 ? 48.417 1.891 -17.807 1.00 90.19 134 CYS A N 1
ATOM 1088 C CA . CYS A 1 134 ? 49.497 1.432 -16.938 1.00 90.19 134 CYS A CA 1
ATOM 1089 C C . CYS A 1 134 ? 50.380 0.395 -17.639 1.00 90.19 134 CYS A C 1
ATOM 1091 O O . CYS A 1 134 ? 51.604 0.504 -17.584 1.00 90.19 134 CYS A O 1
ATOM 1093 N N . TYR A 1 135 ? 49.779 -0.566 -18.348 1.00 91.00 135 TYR A N 1
ATOM 1094 C CA . TYR A 1 135 ? 50.518 -1.586 -19.090 1.00 91.00 135 TYR A CA 1
ATOM 1095 C C . TYR A 1 135 ? 51.448 -0.971 -20.140 1.00 91.00 135 TYR A C 1
ATOM 1097 O O . TYR A 1 135 ? 52.640 -1.268 -20.148 1.00 91.00 135 TYR A O 1
ATOM 1105 N N . ARG A 1 136 ? 50.942 -0.062 -20.985 1.00 89.31 136 ARG A N 1
ATOM 1106 C CA . ARG A 1 136 ? 51.763 0.611 -22.006 1.00 89.31 136 ARG A CA 1
ATOM 1107 C C . ARG A 1 136 ? 52.880 1.445 -21.389 1.00 89.31 136 ARG A C 1
ATOM 1109 O O . ARG A 1 136 ? 53.985 1.452 -21.920 1.00 89.31 136 ARG A O 1
ATOM 1116 N N . LYS A 1 137 ? 52.604 2.135 -20.281 1.00 87.38 137 LYS A N 1
ATOM 1117 C CA . LYS A 1 137 ? 53.606 2.943 -19.578 1.00 87.38 137 LYS A CA 1
ATOM 1118 C C . LYS A 1 137 ? 54.733 2.082 -19.001 1.00 87.38 137 LYS A C 1
ATOM 1120 O O . LYS A 1 137 ? 55.895 2.448 -19.136 1.00 87.38 137 LYS A O 1
ATOM 1125 N N . ILE A 1 138 ? 54.400 0.949 -18.382 1.00 84.06 138 ILE A N 1
ATOM 1126 C CA . ILE A 1 138 ? 55.394 0.018 -17.830 1.00 84.06 138 ILE A CA 1
ATOM 1127 C C . ILE A 1 138 ? 56.157 -0.686 -18.950 1.00 84.06 138 ILE A C 1
ATOM 1129 O O . ILE A 1 138 ? 57.363 -0.821 -18.838 1.00 84.06 138 ILE A O 1
ATOM 1133 N N . ALA A 1 139 ? 55.498 -1.097 -20.035 1.00 77.19 139 ALA A N 1
ATOM 1134 C CA . ALA A 1 139 ? 56.173 -1.723 -21.172 1.00 77.19 139 ALA A CA 1
ATOM 1135 C C . ALA A 1 139 ? 57.190 -0.775 -21.829 1.00 77.19 139 ALA A C 1
ATOM 1137 O O . ALA A 1 139 ? 58.316 -1.185 -22.081 1.00 77.19 139 ALA A O 1
ATOM 1138 N N . ALA A 1 140 ? 56.841 0.505 -22.002 1.00 74.12 140 ALA A N 1
ATOM 1139 C CA . ALA A 1 140 ? 57.771 1.516 -22.508 1.00 74.12 140 ALA A CA 1
ATOM 1140 C C . ALA A 1 140 ? 58.971 1.752 -21.567 1.00 74.12 140 ALA A C 1
ATOM 1142 O O . ALA A 1 140 ? 60.073 1.996 -22.038 1.00 74.12 140 ALA A O 1
ATOM 1143 N N . ALA A 1 141 ? 58.781 1.647 -20.247 1.00 64.56 141 ALA A N 1
ATOM 1144 C CA . ALA A 1 141 ? 59.879 1.702 -19.273 1.00 64.56 141 ALA A CA 1
ATOM 1145 C C . ALA A 1 141 ? 60.641 0.363 -19.141 1.00 64.56 141 ALA A C 1
ATOM 1147 O O . ALA A 1 141 ? 61.788 0.331 -18.708 1.00 64.56 141 ALA A O 1
ATOM 1148 N N . GLY A 1 142 ? 60.000 -0.754 -19.487 1.00 59.91 142 GLY A N 1
ATOM 1149 C CA . GLY A 1 142 ? 60.552 -2.104 -19.438 1.00 59.91 142 GLY A CA 1
ATOM 1150 C C . GLY A 1 142 ? 61.439 -2.424 -20.637 1.00 59.91 142 GLY A C 1
ATOM 1151 O O . GLY A 1 142 ? 62.399 -3.167 -20.482 1.00 59.91 142 GLY A O 1
ATOM 1152 N N . GLU A 1 143 ? 61.197 -1.825 -21.803 1.00 56.28 143 GLU A N 1
ATOM 1153 C CA . GLU A 1 143 ? 62.117 -1.910 -22.948 1.00 56.28 143 GLU A CA 1
ATOM 1154 C C . GLU A 1 143 ? 63.494 -1.291 -22.634 1.00 56.28 143 GLU A C 1
ATOM 1156 O O . GLU A 1 143 ? 64.501 -1.764 -23.156 1.00 56.28 143 GLU A O 1
ATOM 1161 N N . GLU A 1 144 ? 63.569 -0.329 -21.704 1.00 51.16 144 GLU A N 1
ATOM 1162 C CA . GLU A 1 144 ? 64.834 0.214 -21.179 1.00 51.16 144 GLU A CA 1
ATOM 1163 C C . GLU A 1 144 ? 65.456 -0.648 -20.057 1.00 51.16 144 GLU A C 1
ATOM 1165 O O . GLU A 1 144 ? 66.636 -0.501 -19.758 1.00 51.16 144 GLU A O 1
ATOM 1170 N N . ALA A 1 145 ? 64.703 -1.582 -19.457 1.00 49.41 145 ALA A N 1
ATOM 1171 C CA . ALA A 1 145 ? 65.157 -2.430 -18.342 1.00 49.41 145 ALA A CA 1
ATOM 1172 C C . ALA A 1 145 ? 65.347 -3.924 -18.699 1.00 49.41 145 ALA A C 1
ATOM 1174 O O . ALA A 1 145 ? 65.892 -4.687 -17.895 1.00 49.41 145 ALA A O 1
ATOM 1175 N N . VAL A 1 146 ? 64.906 -4.376 -19.881 1.00 50.62 146 VAL A N 1
ATOM 1176 C CA . VAL A 1 146 ? 64.917 -5.798 -20.287 1.00 50.62 14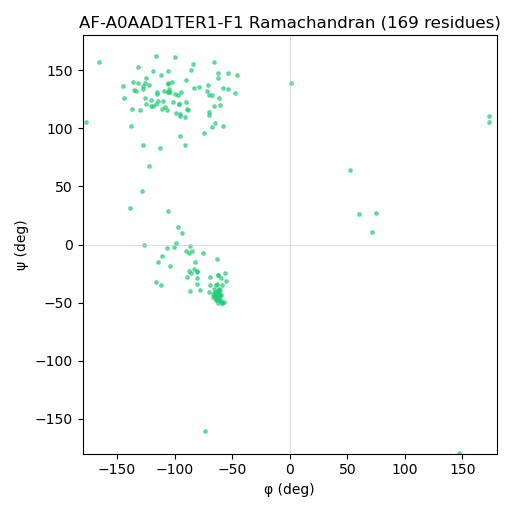6 VAL A CA 1
ATOM 1177 C C . VAL A 1 146 ? 66.192 -6.297 -21.011 1.00 50.62 146 VAL A C 1
ATOM 1179 O O . VAL A 1 146 ? 66.316 -7.515 -21.127 1.00 50.62 146 VAL A O 1
ATOM 1182 N N . PRO A 1 147 ? 67.224 -5.502 -21.374 1.00 49.69 147 PRO A N 1
ATOM 1183 C CA . PRO A 1 147 ? 68.524 -6.084 -21.729 1.00 49.69 147 PRO A CA 1
ATOM 1184 C C . PRO A 1 147 ? 69.574 -6.070 -20.601 1.00 49.69 147 PRO A C 1
ATOM 1186 O O . PRO A 1 147 ? 70.675 -6.554 -20.847 1.00 49.69 147 PRO A O 1
ATOM 1189 N N . GLU A 1 148 ? 69.282 -5.574 -19.389 1.00 50.19 148 GLU A N 1
ATOM 1190 C CA . GLU A 1 148 ? 70.290 -5.543 -18.303 1.00 50.19 148 GLU A CA 1
ATOM 1191 C C . GLU A 1 148 ? 69.994 -6.485 -17.126 1.00 50.19 148 GLU A C 1
ATOM 1193 O O . GLU A 1 148 ? 70.911 -7.104 -16.594 1.00 50.19 148 GLU 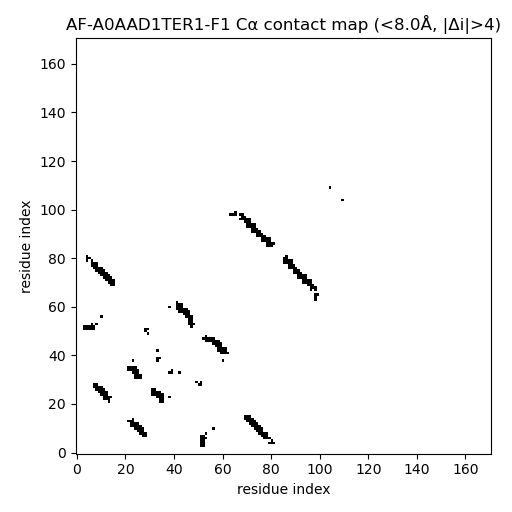A O 1
ATOM 1198 N N . ASN A 1 149 ? 68.731 -6.702 -16.736 1.00 53.91 149 ASN A N 1
ATOM 1199 C CA . ASN A 1 149 ? 68.463 -7.438 -15.489 1.00 53.91 149 ASN A CA 1
ATOM 1200 C C . ASN A 1 149 ? 68.393 -8.977 -15.633 1.00 53.91 149 ASN A C 1
ATOM 1202 O O . ASN A 1 149 ? 68.292 -9.682 -14.636 1.00 53.91 149 ASN A O 1
ATOM 1206 N N . ALA A 1 150 ? 68.422 -9.528 -16.853 1.00 52.06 150 ALA A N 1
ATOM 1207 C CA . ALA A 1 150 ? 68.475 -10.983 -17.083 1.00 52.06 150 ALA A CA 1
ATOM 1208 C C . ALA A 1 150 ? 69.872 -11.483 -17.499 1.00 52.06 150 ALA A C 1
ATOM 1210 O O . ALA A 1 150 ? 70.162 -12.672 -17.369 1.00 52.06 150 ALA A O 1
ATOM 1211 N N . SER A 1 151 ? 70.746 -10.593 -17.974 1.00 53.88 151 SER A N 1
ATOM 1212 C CA . SER A 1 151 ? 72.146 -10.893 -18.292 1.00 53.88 151 SER A CA 1
ATOM 1213 C C . SER A 1 151 ? 73.030 -10.884 -17.040 1.00 53.88 151 SER A C 1
ATOM 1215 O O . SER A 1 151 ? 73.907 -11.739 -16.927 1.00 53.88 151 SER A O 1
ATOM 1217 N N . ASP A 1 152 ? 72.748 -10.023 -16.056 1.00 49.47 152 ASP A N 1
ATOM 1218 C CA . ASP A 1 152 ? 73.584 -9.895 -14.850 1.00 49.47 152 ASP A CA 1
ATOM 1219 C C . ASP A 1 152 ? 73.521 -11.112 -13.905 1.00 49.47 152 ASP A C 1
ATOM 1221 O O . ASP A 1 152 ? 74.506 -11.443 -13.251 1.00 49.47 152 ASP A O 1
ATOM 1225 N N . TYR A 1 153 ? 72.417 -11.870 -13.876 1.00 53.69 153 TYR A N 1
ATOM 1226 C CA . TYR A 1 153 ? 72.350 -13.118 -13.090 1.00 53.69 153 TYR A CA 1
ATOM 1227 C C . TYR A 1 153 ? 72.954 -14.332 -13.811 1.00 53.69 153 TYR A C 1
ATOM 1229 O O . TYR A 1 153 ? 73.329 -15.305 -13.155 1.00 53.69 153 TYR A O 1
ATOM 1237 N N . LEU A 1 154 ? 73.075 -14.293 -15.143 1.00 53.41 154 LEU A N 1
ATOM 1238 C CA . LEU A 1 154 ? 73.722 -15.358 -15.920 1.00 53.41 154 LEU A CA 1
ATOM 1239 C C . LEU A 1 154 ? 75.238 -15.148 -16.049 1.00 53.41 154 LEU A C 1
ATOM 1241 O O . LEU A 1 154 ? 75.964 -16.125 -16.223 1.00 53.41 154 LEU A O 1
ATOM 1245 N N . ALA A 1 155 ? 75.729 -13.915 -15.907 1.00 55.50 155 ALA A N 1
ATOM 1246 C CA . ALA A 1 155 ? 77.156 -13.600 -15.987 1.00 55.50 155 ALA A CA 1
ATOM 1247 C C . ALA A 1 155 ? 77.938 -13.890 -14.688 1.00 55.50 155 ALA A C 1
ATOM 1249 O O . ALA A 1 155 ? 79.136 -14.146 -14.735 1.00 55.50 155 ALA A O 1
ATOM 1250 N N . ILE A 1 156 ? 77.287 -13.936 -13.518 1.00 49.97 156 ILE A N 1
ATOM 1251 C CA . ILE A 1 156 ? 77.993 -14.093 -12.226 1.00 49.97 156 ILE A CA 1
ATOM 1252 C C . ILE A 1 156 ? 78.498 -15.535 -11.969 1.00 49.97 156 ILE A C 1
ATOM 1254 O O . ILE A 1 156 ? 79.274 -15.763 -11.044 1.00 49.97 156 ILE A O 1
ATOM 1258 N N . THR A 1 157 ? 78.147 -16.526 -12.801 1.00 51.81 157 THR A N 1
ATOM 1259 C CA . THR A 1 157 ? 78.669 -17.908 -12.655 1.00 51.81 157 THR A CA 1
ATOM 1260 C C . THR A 1 157 ? 79.820 -18.284 -13.597 1.00 51.81 157 THR A C 1
ATOM 1262 O O . THR A 1 157 ? 80.353 -19.385 -13.447 1.00 51.81 157 THR A O 1
ATOM 1265 N N . SER A 1 158 ? 80.274 -17.409 -14.510 1.00 53.94 158 SER A N 1
ATOM 1266 C CA . SER A 1 158 ? 81.412 -17.730 -15.396 1.00 53.94 158 SER A CA 1
ATOM 1267 C C . SER A 1 158 ? 82.795 -17.431 -14.801 1.00 53.94 158 SER A C 1
ATOM 1269 O O . SER A 1 158 ? 83.747 -18.112 -15.166 1.00 53.94 158 SER A O 1
ATOM 1271 N N . ASP A 1 159 ? 82.921 -16.503 -13.845 1.00 56.31 159 ASP A N 1
ATOM 1272 C CA . ASP A 1 159 ? 84.234 -15.995 -13.389 1.00 56.31 159 ASP A CA 1
ATOM 1273 C C . ASP A 1 159 ? 84.802 -16.666 -12.115 1.00 56.31 159 ASP A C 1
ATOM 1275 O O . ASP A 1 159 ? 85.736 -16.153 -11.499 1.00 56.31 159 ASP A O 1
ATOM 1279 N N . SER A 1 160 ? 84.281 -17.824 -11.680 1.00 55.50 160 SER A N 1
ATOM 1280 C CA . SER A 1 160 ? 84.771 -18.491 -10.450 1.00 55.50 160 SER A CA 1
ATOM 1281 C C . SER A 1 160 ? 84.910 -20.020 -10.520 1.00 55.50 160 SER A C 1
ATOM 1283 O O . SER A 1 160 ? 84.770 -20.712 -9.511 1.00 55.50 160 SER A O 1
ATOM 1285 N N . LYS A 1 161 ? 85.222 -20.594 -11.690 1.00 48.06 161 LYS A N 1
ATOM 1286 C CA . LYS A 1 161 ? 85.497 -22.043 -11.796 1.00 48.06 161 LYS A CA 1
ATOM 1287 C C . LYS A 1 161 ? 86.820 -22.378 -12.493 1.00 48.06 161 LYS A C 1
ATOM 1289 O O . LYS A 1 161 ? 86.877 -23.321 -13.268 1.00 48.06 161 LYS A O 1
ATOM 1294 N N . ASP A 1 162 ? 87.894 -21.686 -12.119 1.00 51.69 162 ASP A N 1
ATOM 1295 C CA . ASP A 1 162 ? 89.275 -22.055 -12.468 1.00 51.69 162 ASP A CA 1
ATOM 1296 C C . ASP A 1 162 ? 90.140 -22.251 -11.207 1.00 51.69 162 ASP A C 1
ATOM 1298 O O . ASP A 1 162 ? 91.018 -21.449 -10.910 1.00 51.69 162 ASP A O 1
ATOM 1302 N N . ASN A 1 163 ? 89.858 -23.299 -10.418 1.00 41.59 163 ASN A N 1
ATOM 1303 C CA . ASN A 1 163 ? 90.862 -24.113 -9.704 1.00 41.59 163 ASN A CA 1
ATOM 1304 C C . ASN A 1 163 ? 90.198 -25.131 -8.763 1.00 41.59 163 ASN A C 1
ATOM 1306 O O . ASN A 1 163 ? 89.647 -24.749 -7.735 1.00 41.59 163 ASN A O 1
ATOM 1310 N N . CYS A 1 164 ? 90.294 -26.423 -9.100 1.00 38.66 164 CYS A N 1
ATOM 1311 C CA . CYS A 1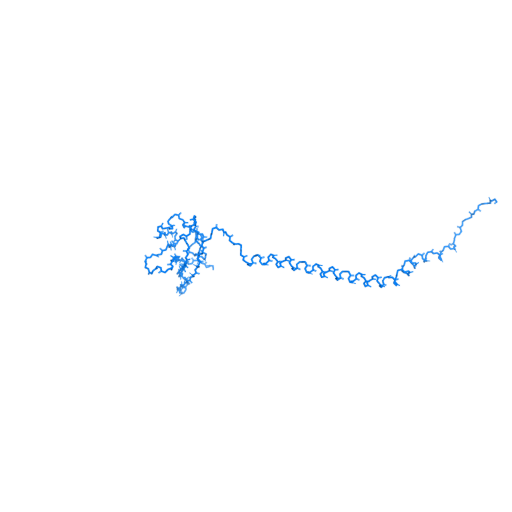 164 ? 90.614 -27.516 -8.167 1.00 38.66 164 CYS A CA 1
ATOM 1312 C C . CYS A 1 164 ? 90.711 -28.861 -8.924 1.00 38.66 164 CYS A C 1
ATOM 1314 O O . CYS A 1 164 ? 89.706 -29.421 -9.348 1.00 38.66 164 CYS A O 1
ATOM 1316 N N . LEU A 1 165 ? 91.968 -29.295 -9.087 1.00 33.75 165 LEU A N 1
ATOM 1317 C CA . LEU A 1 165 ? 92.572 -30.600 -9.413 1.00 33.75 165 LEU A CA 1
ATOM 1318 C C . LEU A 1 165 ? 91.700 -31.853 -9.673 1.00 33.75 165 LEU A C 1
ATOM 1320 O O . LEU A 1 165 ? 90.855 -32.227 -8.864 1.00 33.75 165 LEU A O 1
ATOM 1324 N N . GLY A 1 166 ? 92.121 -32.619 -10.693 1.00 33.25 166 GLY A N 1
ATOM 1325 C CA . GLY A 1 166 ? 91.891 -34.064 -10.842 1.00 33.25 166 GLY A CA 1
ATOM 1326 C C . GLY A 1 166 ? 92.351 -34.597 -12.210 1.00 33.25 166 GLY A C 1
ATOM 1327 O O . GLY A 1 166 ? 91.701 -34.332 -13.210 1.00 33.25 166 GLY A O 1
ATOM 1328 N N . GLU A 1 167 ? 93.482 -35.303 -12.239 1.00 37.16 167 GLU A N 1
ATOM 1329 C CA . GLU A 1 167 ? 94.262 -35.816 -13.385 1.00 37.16 167 GLU A CA 1
ATOM 1330 C C . GLU A 1 167 ? 93.490 -36.517 -14.533 1.00 37.16 167 GLU A C 1
ATOM 1332 O O . GLU A 1 167 ? 92.542 -37.269 -14.315 1.00 37.16 167 GLU A O 1
ATOM 1337 N N . GLN A 1 168 ? 93.983 -36.341 -15.770 1.00 37.22 168 GLN A N 1
ATOM 1338 C CA . GLN A 1 168 ? 93.662 -37.148 -16.962 1.00 37.22 168 GLN A CA 1
ATOM 1339 C C . GLN A 1 168 ? 94.820 -38.132 -17.249 1.00 37.22 168 GLN A C 1
ATOM 1341 O O . GLN A 1 168 ? 95.977 -37.712 -17.154 1.00 37.22 168 GLN A O 1
ATOM 1346 N N . PRO A 1 169 ? 94.571 -39.396 -17.652 1.00 35.91 169 PRO A N 1
ATOM 1347 C CA . PRO A 1 169 ? 95.608 -40.273 -18.185 1.00 35.91 169 PRO A CA 1
ATOM 1348 C C . PRO A 1 169 ? 95.848 -40.037 -19.689 1.00 35.91 169 PRO A C 1
ATOM 1350 O O . PRO A 1 169 ? 94.984 -39.564 -20.421 1.00 35.91 169 PRO A O 1
ATOM 1353 N N . GLN A 1 170 ? 97.062 -40.401 -20.096 1.00 33.34 170 GLN A N 1
ATOM 1354 C CA . GLN A 1 170 ? 97.693 -40.298 -21.416 1.00 33.34 170 GLN A CA 1
ATOM 1355 C C . GLN A 1 170 ? 96.900 -40.921 -22.578 1.00 33.34 170 GLN A C 1
ATOM 1357 O O . GLN A 1 170 ? 96.325 -41.990 -22.383 1.00 33.34 170 GLN A O 1
ATOM 1362 N N . VAL A 1 171 ? 97.011 -40.330 -23.781 1.00 33.56 171 VAL A N 1
ATOM 1363 C CA . VAL A 1 171 ? 97.621 -40.898 -25.016 1.00 33.56 171 VAL A CA 1
ATOM 1364 C C . VAL A 1 171 ? 98.096 -39.738 -25.891 1.00 33.56 171 VAL A C 1
ATOM 1366 O O . VAL A 1 171 ? 97.315 -38.774 -26.047 1.00 33.56 171 VAL A O 1
#

Secondary structure (DSSP, 8-state):
-PPPP-----EEEEEET--SS--SEEEETTEEEE--GGGTTTEEE-S--S-SS-----EEESS--GGG-EEEEEEEEEEEEETTEEEEEEEEEEEEE---SSPPPPHHHHHHHHHHHHHHHHHHHHHHHHHHHHHHHHHHHHTTTTTTTTTHHHHTTTTT-------PPP-

Radius of gyration: 39.96 Å; Cα contacts (8 Å, |Δi|>4): 191; chains: 1; bounding box: 121×52×61 Å

Organism: Pelobates cultripes (NCBI:txid61616)

pLDDT: mean 75.56, std 18.8, range [30.5, 98.19]

Sequence (171 aa):
MESPGECHCPLIIKRFPEPWLGGIYIYNYPQDDILDERFKGRLVWNGSRNTEDIQDMSVIITNVSYSHHGDYICKVNRTLTFNSHEYNTNVTKFIHLTVVAKANRDIASIVSEIMMYVLIVVLTIWLVAEMIYCYRKIAAAGEEAVPENASDYLAITSDSKDNCLGEQPQV

Foldseek 3Di:
DDDFPQKQKWWFKDFPDPPDDDGQKTDGPPDIDGGDPVQVPFKDWDFDPPDSPTPGGDIGGHPDDQVPFGKMKTKIWTWGDDPVDIDIDIDIDIDGDGDDPDDDDDPCVVVVVVVVVVVVVVVVVVVVVVVVVVVVVVVVVVVVVVVPPVVVVVPVPPPPPPDDDDDDDDD